Protein AF-A0A8S4SJ08-F1 (afdb_monomer_lite)

Secondary structure (DSSP, 8-state):
-----GGG---HHHHHHHHTPPPHHHHHHHHHHHHHHHHHH--S--HHHHHHS-----SPPPS-PPPP-

Radius of gyration: 22.61 Å; chains: 1; bounding box: 55×30×46 Å

pLDDT: mean 87.95, std 8.66, range [68.38, 98.0]

Structure (mmCIF, N/CA/C/O backbone):
data_AF-A0A8S4SJ08-F1
#
_entry.id   AF-A0A8S4SJ08-F1
#
loop_
_atom_site.group_PDB
_atom_site.id
_atom_site.type_symbol
_atom_site.label_atom_id
_atom_site.label_alt_id
_atom_site.label_comp_id
_atom_site.label_asym_id
_atom_site.label_entity_id
_atom_site.label_seq_id
_atom_site.pdbx_PDB_ins_code
_atom_site.Cartn_x
_atom_site.Cartn_y
_atom_site.Cartn_z
_atom_site.occupancy
_atom_site.B_iso_or_equiv
_atom_site.auth_seq_id
_atom_site.auth_comp_id
_atom_site.auth_asym_id
_atom_site.auth_atom_id
_atom_site.pdbx_PDB_model_num
ATOM 1 N N . MET A 1 1 ? -16.467 -11.782 18.135 1.00 73.44 1 MET A N 1
ATOM 2 C CA . MET A 1 1 ? -16.558 -10.300 18.058 1.00 73.44 1 MET A CA 1
ATOM 3 C C . MET A 1 1 ? -16.596 -9.734 19.474 1.00 73.44 1 MET A C 1
ATOM 5 O O . MET A 1 1 ? -17.007 -10.462 20.361 1.00 73.44 1 MET A O 1
ATOM 9 N 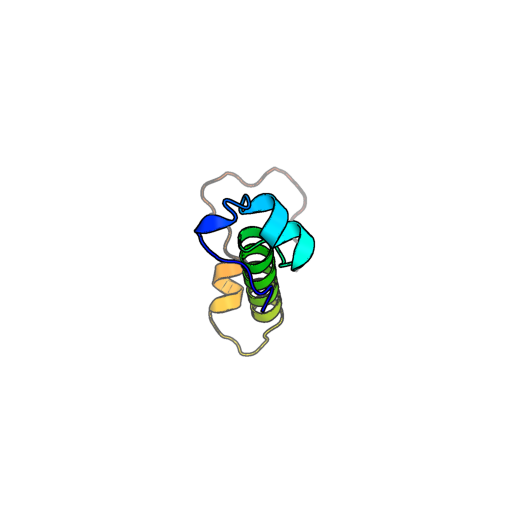N . LEU A 1 2 ? -16.179 -8.478 19.694 1.00 84.25 2 LEU A N 1
ATOM 10 C CA . LEU A 1 2 ? -16.012 -7.855 21.026 1.00 84.25 2 LEU A CA 1
ATOM 11 C C . LEU A 1 2 ? -17.302 -7.672 21.861 1.00 84.25 2 LEU A C 1
ATOM 13 O O . LEU A 1 2 ? -17.210 -7.163 22.970 1.00 84.25 2 LEU A O 1
ATOM 17 N N . GLY A 1 3 ? -18.481 -8.045 21.348 1.00 91.50 3 GLY A N 1
ATOM 18 C CA . GLY A 1 3 ? -19.753 -7.925 22.076 1.00 91.50 3 GLY A CA 1
ATOM 19 C C . GLY A 1 3 ? -20.177 -6.486 22.395 1.00 91.50 3 GLY A C 1
ATOM 20 O O . GLY A 1 3 ? -20.984 -6.286 23.290 1.00 91.50 3 GLY A O 1
ATOM 21 N N . VAL A 1 4 ? -19.620 -5.497 21.689 1.00 90.81 4 VAL A N 1
ATOM 22 C CA . VAL A 1 4 ? -19.850 -4.066 21.933 1.00 90.81 4 VAL A CA 1
ATOM 23 C C . VAL A 1 4 ? -21.027 -3.530 21.123 1.00 90.81 4 VAL A C 1
ATOM 25 O O . VAL A 1 4 ? -21.193 -3.871 19.949 1.00 90.81 4 VAL A O 1
ATOM 28 N N . SER A 1 5 ? -21.819 -2.667 21.749 1.00 93.31 5 SER A N 1
ATOM 29 C CA . SER A 1 5 ? -22.974 -1.988 21.165 1.00 93.31 5 SER A CA 1
ATOM 30 C C . SER A 1 5 ? -22.705 -0.492 20.961 1.00 93.31 5 SER A C 1
ATOM 32 O O . SER A 1 5 ? -21.793 0.082 21.556 1.00 93.31 5 SER A O 1
ATOM 34 N N . LEU A 1 6 ? -23.536 0.186 20.159 1.00 91.62 6 LEU A N 1
ATOM 35 C CA . LEU A 1 6 ? -23.454 1.648 19.999 1.00 91.62 6 LEU A CA 1
ATOM 36 C C . LEU A 1 6 ? -23.717 2.408 21.313 1.00 91.62 6 LEU A C 1
ATOM 38 O O . LEU A 1 6 ? -23.240 3.531 21.471 1.00 91.62 6 LEU A O 1
ATOM 42 N N . ARG A 1 7 ? -24.444 1.800 22.264 1.00 94.94 7 ARG A N 1
ATOM 43 C CA . ARG A 1 7 ? -24.740 2.398 23.577 1.00 94.94 7 ARG A CA 1
ATOM 44 C C . ARG A 1 7 ? -23.512 2.479 24.476 1.00 94.94 7 ARG A C 1
ATOM 46 O O . ARG A 1 7 ? -23.463 3.353 25.331 1.00 94.94 7 ARG A O 1
ATOM 53 N N . ASP A 1 8 ? -22.515 1.629 24.245 1.00 93.75 8 ASP A N 1
ATOM 54 C CA . ASP A 1 8 ? -21.287 1.607 25.043 1.00 93.75 8 ASP A CA 1
ATOM 55 C C . ASP A 1 8 ? -20.405 2.836 24.758 1.00 93.75 8 ASP A C 1
ATOM 57 O O . ASP A 1 8 ? -19.462 3.104 25.498 1.00 93.75 8 ASP A O 1
ATOM 61 N N . GLN A 1 9 ? -20.683 3.563 23.662 1.00 94.19 9 GLN A N 1
ATOM 62 C CA . GLN A 1 9 ? -19.974 4.776 23.231 1.00 94.19 9 GLN A CA 1
ATOM 63 C C . GLN A 1 9 ? -18.439 4.624 23.219 1.00 94.19 9 GLN A C 1
ATOM 65 O O . GLN A 1 9 ? -17.682 5.574 23.435 1.00 94.19 9 GLN A O 1
ATOM 70 N N . ILE A 1 10 ? -17.953 3.410 22.939 1.00 95.19 10 ILE A N 1
ATOM 71 C CA . ILE A 1 10 ? -16.523 3.107 22.925 1.00 95.19 10 ILE A CA 1
ATOM 72 C C . ILE A 1 10 ? -15.888 3.734 21.686 1.00 95.19 10 ILE A C 1
ATOM 74 O O . ILE A 1 10 ? -16.308 3.514 20.549 1.00 95.19 10 ILE A O 1
ATOM 78 N N . ARG A 1 11 ? -14.811 4.492 21.899 1.00 94.94 11 ARG A N 1
ATOM 79 C CA . ARG A 1 11 ? -14.047 5.110 20.813 1.00 94.94 11 ARG A CA 1
ATOM 80 C C . ARG A 1 11 ? -13.422 4.048 19.909 1.00 94.94 11 ARG A C 1
ATOM 82 O O . ARG A 1 11 ? -12.883 3.045 20.372 1.00 94.94 11 ARG A O 1
ATOM 89 N N . ASN A 1 12 ? -13.372 4.337 18.611 1.00 91.56 12 ASN A N 1
ATOM 90 C CA . ASN A 1 12 ? -12.791 3.432 17.616 1.00 91.56 12 ASN A CA 1
ATOM 91 C C . ASN A 1 12 ? -11.308 3.096 17.904 1.00 91.56 12 ASN A C 1
ATOM 93 O O . ASN A 1 12 ? -10.861 1.975 17.680 1.00 91.56 12 ASN A O 1
ATOM 97 N N . VAL A 1 13 ? -10.554 4.034 18.492 1.00 92.19 13 VAL A N 1
ATOM 98 C CA . VAL A 1 13 ? -9.161 3.805 18.925 1.00 92.19 13 VAL A CA 1
ATOM 99 C C . VAL A 1 13 ? -9.061 2.657 19.938 1.00 92.19 13 VAL A C 1
ATOM 101 O O . VAL A 1 13 ? -8.167 1.821 19.832 1.00 92.19 13 VAL A O 1
ATOM 104 N N . GLU A 1 14 ? -10.007 2.563 20.873 1.00 93.81 14 GLU A N 1
ATOM 105 C CA . GLU A 1 14 ? -10.034 1.508 21.890 1.00 93.81 14 GLU A CA 1
ATOM 106 C C . GLU A 1 14 ? -10.445 0.158 21.283 1.00 93.81 14 GLU A C 1
ATOM 108 O O . GLU A 1 14 ? -9.844 -0.874 21.581 1.00 93.81 14 GLU A O 1
ATOM 113 N N . ILE A 1 15 ? -11.395 0.158 20.344 1.00 92.62 15 ILE A N 1
ATOM 114 C CA . ILE A 1 15 ? -11.771 -1.043 19.582 1.00 92.62 15 ILE A CA 1
ATOM 115 C C . ILE A 1 15 ? -10.570 -1.573 18.785 1.00 92.62 15 ILE A C 1
ATOM 117 O O . ILE A 1 15 ? -10.260 -2.767 18.842 1.00 92.62 15 ILE A O 1
ATOM 121 N N . ARG A 1 16 ? -9.843 -0.695 18.084 1.00 91.75 16 ARG A N 1
ATOM 122 C CA . ARG A 1 16 ? -8.618 -1.050 17.347 1.00 91.75 16 ARG A CA 1
ATOM 123 C C . ARG A 1 16 ? -7.523 -1.580 18.274 1.00 91.75 16 ARG A C 1
ATOM 125 O O . ARG A 1 16 ? -6.889 -2.579 17.942 1.00 91.75 16 ARG A O 1
ATOM 132 N N . ARG A 1 17 ? -7.347 -0.983 19.459 1.00 91.31 17 ARG A N 1
ATOM 133 C CA . ARG A 1 17 ? -6.404 -1.462 20.484 1.00 91.31 17 ARG A CA 1
ATOM 134 C C . ARG A 1 17 ? -6.741 -2.879 20.955 1.00 91.31 17 ARG A C 1
ATOM 136 O O . ARG A 1 17 ? -5.853 -3.728 20.991 1.00 91.31 17 ARG A O 1
ATOM 143 N N . ARG A 1 18 ? -8.010 -3.152 21.284 1.00 93.44 18 ARG A N 1
ATOM 144 C CA . ARG A 1 18 ? -8.471 -4.474 21.754 1.00 93.44 18 ARG A CA 1
ATOM 145 C C . ARG A 1 18 ? -8.358 -5.547 20.679 1.00 93.44 18 ARG A C 1
ATOM 147 O O . ARG A 1 18 ? -7.935 -6.661 20.963 1.00 93.44 18 ARG A O 1
ATOM 154 N N . THR A 1 19 ? -8.722 -5.209 19.444 1.00 92.06 19 THR A N 1
ATOM 155 C CA . THR A 1 19 ? -8.691 -6.151 18.315 1.00 92.06 19 THR A CA 1
ATOM 156 C C . THR A 1 19 ? -7.299 -6.346 17.717 1.00 92.06 19 THR A C 1
ATOM 158 O O . THR A 1 19 ? -7.097 -7.311 16.985 1.00 92.06 19 THR A O 1
ATOM 161 N N . ARG A 1 20 ? -6.342 -5.451 18.013 1.00 90.75 20 ARG A N 1
ATOM 162 C CA . ARG A 1 20 ? -4.985 -5.435 17.431 1.00 90.75 20 ARG A CA 1
ATOM 163 C C . ARG A 1 20 ? -5.002 -5.475 15.899 1.00 90.75 20 ARG A C 1
ATOM 165 O O . ARG A 1 20 ? -4.106 -6.033 15.266 1.00 90.75 20 ARG A O 1
ATOM 172 N N . VAL A 1 21 ? -6.041 -4.892 15.303 1.00 90.62 21 VAL A N 1
ATOM 173 C CA . VAL A 1 21 ? -6.192 -4.835 13.850 1.00 90.62 21 VAL A CA 1
ATOM 174 C C . VAL A 1 21 ? -5.065 -3.990 13.273 1.00 90.62 21 VAL A C 1
ATOM 176 O O . VAL A 1 21 ? -4.803 -2.878 13.730 1.00 90.62 21 VAL A O 1
ATOM 179 N N . THR A 1 22 ? -4.392 -4.532 12.259 1.00 92.25 22 THR A N 1
ATOM 180 C CA . THR A 1 22 ? -3.359 -3.803 11.523 1.00 92.25 22 THR A CA 1
ATOM 181 C C . THR A 1 22 ? -3.970 -2.592 10.837 1.00 92.25 22 THR A C 1
ATOM 183 O O . THR A 1 22 ? -5.061 -2.676 10.267 1.00 92.25 22 THR A O 1
ATOM 186 N N . ASP A 1 23 ? -3.253 -1.472 10.852 1.00 91.56 23 ASP A N 1
ATOM 187 C CA . ASP A 1 23 ? -3.724 -0.293 10.150 1.00 91.56 23 ASP A CA 1
ATOM 188 C C . ASP A 1 23 ? -3.842 -0.550 8.638 1.00 91.56 23 ASP A C 1
ATOM 190 O O . ASP A 1 23 ? -2.970 -1.157 8.004 1.00 91.56 23 ASP A O 1
ATOM 194 N N . ILE A 1 24 ? -4.951 -0.095 8.053 1.00 93.00 24 ILE A N 1
ATOM 195 C CA . ILE A 1 24 ? -5.269 -0.381 6.656 1.00 93.00 24 ILE A CA 1
ATOM 196 C C . ILE A 1 24 ? -4.293 0.304 5.700 1.00 93.00 24 ILE A C 1
ATOM 198 O O . ILE A 1 24 ? -3.909 -0.307 4.704 1.00 93.00 24 ILE A O 1
ATOM 202 N N . ALA A 1 25 ? -3.818 1.513 6.016 1.00 95.38 25 ALA A N 1
ATOM 203 C CA . ALA A 1 25 ? -2.851 2.209 5.175 1.00 95.38 25 ALA A CA 1
ATOM 204 C C . ALA A 1 25 ? -1.513 1.458 5.163 1.00 95.38 25 ALA A C 1
ATOM 206 O O . ALA A 1 25 ? -0.923 1.254 4.100 1.00 95.38 25 ALA A O 1
ATOM 207 N N . GLN A 1 26 ? -1.084 0.942 6.321 1.00 96.25 26 GLN A N 1
ATOM 208 C CA . GLN A 1 26 ? 0.101 0.084 6.413 1.00 96.25 26 GLN A CA 1
ATOM 209 C C . GLN A 1 26 ? -0.066 -1.205 5.600 1.00 96.25 26 GLN A C 1
ATOM 211 O O . GLN A 1 26 ? 0.851 -1.617 4.883 1.00 96.25 26 GLN A O 1
ATOM 216 N N . ARG A 1 27 ? -1.243 -1.841 5.665 1.00 96.44 27 ARG A N 1
ATOM 217 C CA . ARG A 1 27 ? -1.528 -3.059 4.894 1.00 96.44 27 ARG A CA 1
ATOM 218 C C . ARG A 1 27 ? -1.513 -2.796 3.390 1.00 96.44 27 ARG A C 1
ATOM 220 O O . ARG A 1 27 ? -0.893 -3.569 2.660 1.00 96.44 27 ARG A O 1
ATOM 227 N N . VAL A 1 28 ? -2.145 -1.714 2.938 1.00 98.00 28 VAL A N 1
ATOM 228 C CA . VAL A 1 28 ? -2.161 -1.297 1.527 1.00 98.00 28 VAL A CA 1
ATOM 229 C C . VAL A 1 28 ? -0.743 -1.013 1.038 1.00 98.00 28 VAL A C 1
ATOM 231 O O . VAL A 1 28 ? -0.337 -1.544 0.004 1.00 98.00 28 VAL A O 1
ATOM 234 N N . ALA A 1 29 ? 0.047 -0.254 1.802 1.00 97.75 29 ALA A N 1
ATOM 235 C CA . ALA A 1 29 ? 1.437 0.036 1.461 1.00 97.75 29 ALA A CA 1
ATOM 236 C C . ALA A 1 29 ? 2.275 -1.248 1.352 1.00 97.75 29 ALA A C 1
ATOM 238 O O . ALA A 1 29 ? 2.994 -1.437 0.370 1.00 97.75 29 ALA A O 1
ATOM 239 N N . LYS A 1 30 ? 2.137 -2.172 2.313 1.00 97.75 30 LYS A N 1
ATOM 240 C CA . LYS A 1 30 ? 2.832 -3.465 2.287 1.00 97.75 30 LYS A CA 1
ATOM 241 C C . LYS A 1 30 ? 2.477 -4.274 1.040 1.00 97.75 30 LYS A C 1
ATOM 243 O O . LYS A 1 30 ? 3.377 -4.765 0.364 1.00 97.75 30 LYS A O 1
ATOM 248 N N . LEU A 1 31 ? 1.189 -4.396 0.721 1.00 97.81 31 LEU A N 1
ATOM 249 C CA . LEU A 1 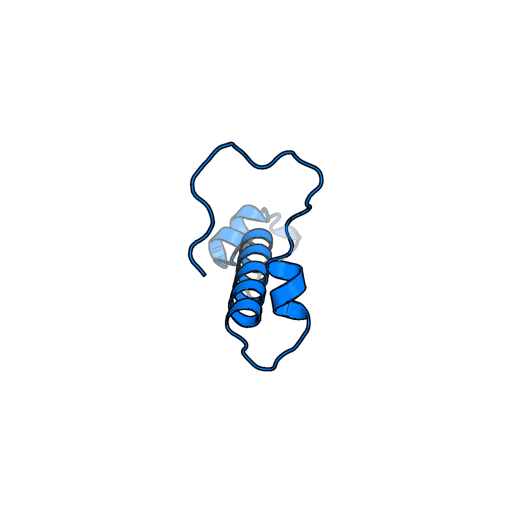31 ? 0.724 -5.144 -0.451 1.00 97.81 31 LEU A CA 1
ATOM 250 C C . LEU A 1 31 ? 1.219 -4.521 -1.760 1.00 97.81 31 LEU A C 1
ATOM 252 O O . LEU A 1 31 ? 1.678 -5.246 -2.641 1.00 97.81 31 LEU A O 1
ATOM 256 N N . LYS A 1 32 ? 1.202 -3.187 -1.864 1.00 96.50 32 LYS A N 1
ATOM 257 C CA . LYS A 1 32 ? 1.732 -2.457 -3.022 1.00 96.50 32 LYS A CA 1
ATOM 258 C C . LYS A 1 32 ? 3.204 -2.797 -3.273 1.00 96.50 32 LYS A C 1
ATOM 260 O O . LYS A 1 32 ? 3.571 -3.131 -4.399 1.00 96.50 32 LYS A O 1
ATOM 265 N N . TRP A 1 33 ? 4.037 -2.769 -2.232 1.00 96.31 33 TRP A N 1
ATOM 266 C CA . TRP A 1 33 ? 5.463 -3.091 -2.354 1.00 96.31 33 TRP A CA 1
ATOM 267 C C . TRP A 1 33 ? 5.732 -4.579 -2.584 1.00 96.31 33 TRP A C 1
ATOM 269 O O . TRP A 1 33 ? 6.624 -4.926 -3.356 1.00 96.31 33 TRP A O 1
ATOM 279 N N . GLN A 1 34 ? 4.945 -5.470 -1.974 1.00 97.19 34 GLN A N 1
ATOM 280 C CA . GLN A 1 34 ? 5.025 -6.909 -2.243 1.00 97.19 34 GLN A CA 1
ATOM 281 C C . GLN A 1 34 ? 4.715 -7.223 -3.707 1.00 97.19 34 GLN A C 1
ATOM 283 O O . GLN A 1 34 ? 5.443 -7.996 -4.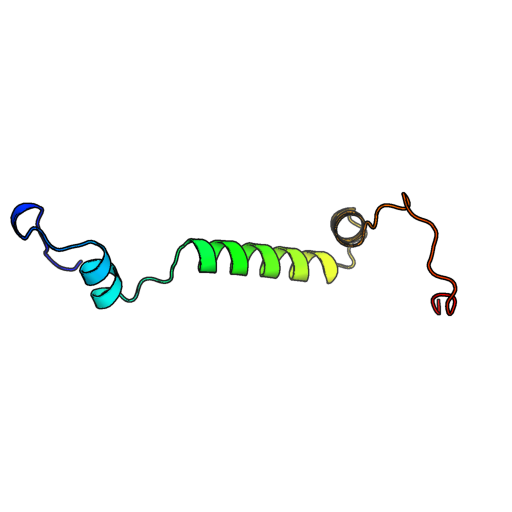331 1.00 97.19 34 GLN A O 1
ATOM 288 N N . TRP A 1 35 ? 3.678 -6.591 -4.261 1.00 95.38 35 TRP A N 1
ATOM 289 C CA . TRP A 1 35 ? 3.347 -6.707 -5.674 1.00 95.38 35 TRP A CA 1
ATOM 290 C C . TRP A 1 35 ? 4.484 -6.171 -6.542 1.00 95.38 35 TRP A C 1
ATOM 292 O O . TRP A 1 35 ? 5.003 -6.923 -7.360 1.00 95.38 35 TRP A O 1
ATOM 302 N N . ALA A 1 36 ? 4.949 -4.940 -6.307 1.00 94.56 36 ALA A N 1
ATOM 303 C CA . ALA A 1 36 ? 6.042 -4.348 -7.080 1.00 94.56 36 ALA A CA 1
ATOM 304 C C . ALA A 1 36 ? 7.301 -5.235 -7.076 1.00 94.56 36 ALA A C 1
ATOM 306 O O . ALA A 1 36 ? 7.854 -5.540 -8.131 1.00 94.56 36 ALA A O 1
ATOM 307 N N . GLY A 1 37 ? 7.703 -5.745 -5.907 1.00 94.12 37 GLY A N 1
ATOM 308 C CA . GLY A 1 37 ? 8.836 -6.662 -5.793 1.00 94.12 37 GLY A CA 1
ATOM 309 C C . GLY A 1 37 ? 8.610 -8.001 -6.503 1.00 94.12 37 GLY A C 1
ATOM 310 O O . GLY A 1 37 ? 9.543 -8.544 -7.090 1.00 94.12 37 GLY A O 1
ATOM 311 N N . HIS A 1 38 ? 7.388 -8.543 -6.476 1.00 93.75 38 HIS A N 1
ATOM 312 C CA . HIS A 1 38 ? 7.049 -9.733 -7.257 1.00 93.75 38 HIS A CA 1
ATOM 313 C C . HIS A 1 38 ? 7.187 -9.464 -8.758 1.00 93.75 38 HIS A C 1
ATOM 315 O O . HIS A 1 38 ? 7.815 -10.267 -9.440 1.00 93.75 38 HIS A O 1
ATOM 321 N N . ILE A 1 39 ? 6.664 -8.335 -9.255 1.00 93.19 39 ILE A N 1
ATOM 322 C CA . ILE A 1 39 ? 6.769 -7.954 -10.668 1.00 93.19 39 ILE A CA 1
ATOM 323 C C . ILE A 1 39 ? 8.232 -7.871 -11.104 1.00 93.19 39 ILE A C 1
ATOM 325 O O . ILE A 1 39 ? 8.575 -8.527 -12.078 1.00 93.19 39 ILE A O 1
ATOM 329 N N . VAL A 1 40 ? 9.087 -7.139 -10.380 1.00 91.06 40 VAL A N 1
ATOM 330 C CA . VAL A 1 40 ? 10.509 -6.955 -10.747 1.00 91.06 40 VAL A CA 1
ATOM 331 C C . VAL A 1 40 ? 11.270 -8.285 -10.819 1.00 91.06 40 VAL A C 1
ATOM 333 O O . VAL A 1 40 ? 12.157 -8.447 -11.648 1.00 91.06 40 VAL A O 1
ATOM 336 N N . ARG A 1 41 ? 10.913 -9.283 -9.997 1.00 91.06 41 ARG A N 1
ATOM 337 C CA . ARG A 1 41 ? 11.551 -10.613 -10.036 1.00 91.06 41 ARG A CA 1
ATOM 338 C C . ARG A 1 41 ? 11.063 -11.515 -11.176 1.00 91.06 41 ARG A C 1
ATOM 340 O O . ARG A 1 41 ? 11.666 -12.567 -11.397 1.00 91.06 41 ARG A O 1
ATOM 347 N N . ARG A 1 42 ? 9.976 -11.168 -11.875 1.00 89.56 42 ARG A N 1
ATOM 348 C CA . ARG A 1 42 ? 9.463 -11.989 -12.983 1.00 89.56 42 ARG A CA 1
ATOM 349 C C . ARG A 1 42 ? 10.376 -11.886 -14.205 1.00 89.56 42 ARG A C 1
ATOM 351 O O . ARG A 1 42 ? 10.770 -10.799 -14.603 1.00 89.56 42 ARG A O 1
ATOM 358 N N . LYS A 1 43 ? 10.672 -13.037 -14.820 1.00 87.50 43 LYS A N 1
ATOM 359 C CA . LYS A 1 43 ? 11.516 -13.173 -16.026 1.00 87.50 43 LYS A CA 1
ATOM 360 C C . LYS A 1 43 ? 10.728 -13.591 -17.276 1.00 87.50 43 LYS A C 1
ATOM 362 O O . LYS A 1 43 ? 11.307 -14.037 -18.255 1.00 87.50 43 LYS A O 1
ATOM 367 N N . ASP A 1 44 ? 9.408 -13.446 -17.255 1.00 90.25 44 ASP A N 1
ATOM 368 C CA . ASP A 1 44 ? 8.483 -13.909 -18.300 1.00 90.25 44 ASP A CA 1
ATOM 369 C C . ASP A 1 44 ? 8.304 -12.916 -19.467 1.00 90.25 44 ASP A C 1
ATOM 371 O O . ASP A 1 44 ? 7.347 -13.014 -20.232 1.00 90.25 44 ASP A O 1
ATOM 375 N N . GLY A 1 45 ? 9.199 -11.931 -19.599 1.00 85.81 45 GLY A N 1
ATOM 376 C CA . GLY A 1 45 ? 9.215 -10.979 -20.716 1.00 85.81 45 GLY A CA 1
ATOM 377 C C . GLY A 1 45 ? 8.054 -9.976 -20.750 1.00 85.81 45 GLY A C 1
ATOM 378 O O . GLY A 1 45 ? 7.939 -9.208 -21.707 1.00 85.81 45 GLY A O 1
ATOM 379 N N . ARG A 1 46 ? 7.194 -9.942 -19.723 1.00 90.38 46 ARG A N 1
ATOM 380 C CA . ARG A 1 46 ? 6.060 -9.008 -19.654 1.00 90.38 46 ARG A CA 1
ATOM 381 C C . ARG A 1 46 ? 6.526 -7.558 -19.509 1.00 90.38 46 ARG A C 1
ATOM 383 O O . ARG A 1 46 ? 7.642 -7.266 -19.094 1.00 90.38 46 ARG A O 1
ATOM 390 N N . TRP A 1 47 ? 5.634 -6.617 -19.813 1.00 89.88 47 TRP A N 1
ATOM 391 C CA . TRP A 1 47 ? 5.924 -5.182 -19.724 1.00 89.88 47 TRP A CA 1
ATOM 392 C C . TRP A 1 47 ? 6.008 -4.651 -18.282 1.00 89.88 47 TRP A C 1
ATOM 394 O O . TRP A 1 47 ? 6.564 -3.579 -18.065 1.00 89.88 47 TRP A O 1
ATOM 404 N N . GLY A 1 48 ? 5.482 -5.387 -17.295 1.00 89.69 48 GLY A N 1
ATOM 405 C CA . GLY A 1 48 ? 5.407 -4.953 -15.893 1.00 89.69 48 GLY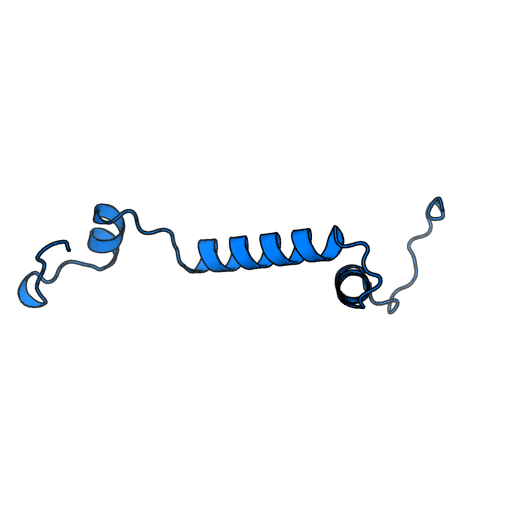 A CA 1
ATOM 406 C C . GLY A 1 48 ? 6.745 -4.485 -15.298 1.00 89.69 48 GLY A C 1
ATOM 407 O O . GLY A 1 48 ? 6.798 -3.359 -14.804 1.00 89.69 48 GLY A O 1
ATOM 408 N N . PRO A 1 49 ? 7.829 -5.284 -15.378 1.00 90.44 49 PRO A N 1
ATOM 409 C CA . PRO A 1 49 ? 9.167 -4.847 -14.974 1.00 90.44 49 PRO A CA 1
ATOM 410 C C . PRO A 1 49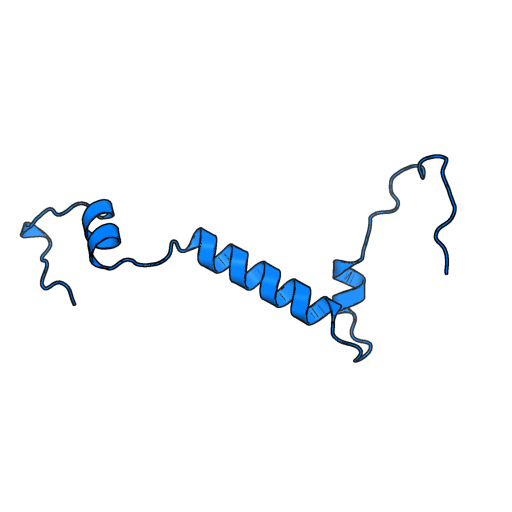 ? 9.615 -3.567 -15.688 1.00 90.44 49 PRO A C 1
ATOM 412 O O . PRO A 1 49 ? 10.059 -2.631 -15.034 1.00 90.44 49 PRO A O 1
ATOM 415 N N . LYS A 1 50 ? 9.394 -3.472 -17.009 1.00 88.06 50 LYS A N 1
ATOM 416 C CA . LYS A 1 50 ? 9.790 -2.305 -17.818 1.00 88.06 50 LYS A CA 1
ATOM 417 C C . LYS A 1 50 ? 9.125 -1.010 -17.355 1.00 88.06 50 LYS A C 1
ATOM 419 O O . LYS A 1 50 ? 9.747 0.038 -17.435 1.00 88.06 50 LYS A O 1
ATOM 424 N N . VAL A 1 51 ? 7.874 -1.074 -16.894 1.00 88.44 51 VAL A N 1
ATOM 425 C CA . VAL A 1 51 ? 7.159 0.097 -16.360 1.00 88.44 51 VAL A CA 1
ATOM 426 C C . VAL A 1 51 ? 7.619 0.451 -14.949 1.00 88.44 51 VAL A C 1
ATOM 428 O O . VAL A 1 51 ? 7.712 1.631 -14.633 1.00 88.44 51 VAL A O 1
ATOM 431 N N . LEU A 1 52 ? 7.943 -0.535 -14.107 1.00 87.88 52 LEU A N 1
ATOM 432 C CA . LEU A 1 52 ? 8.470 -0.267 -12.763 1.00 87.88 52 LEU A CA 1
ATOM 433 C C . LEU A 1 52 ? 9.891 0.305 -12.780 1.00 87.88 52 LEU A C 1
ATOM 435 O O . LEU A 1 52 ? 10.218 1.137 -11.941 1.00 87.88 52 LEU A O 1
ATOM 439 N N . GLU A 1 53 ? 10.721 -0.127 -13.725 1.00 85.75 53 GLU A N 1
ATOM 440 C CA . GLU A 1 53 ? 12.081 0.386 -13.937 1.00 85.75 53 GLU A CA 1
ATOM 441 C C . GLU A 1 53 ? 12.106 1.661 -14.789 1.00 85.75 53 GLU A C 1
ATOM 443 O O . GLU A 1 53 ? 13.167 2.252 -15.004 1.00 85.75 53 GLU A O 1
ATOM 448 N N . TRP A 1 54 ? 10.952 2.092 -15.309 1.00 86.44 54 TRP A N 1
ATOM 449 C CA . TRP A 1 54 ? 10.888 3.244 -16.191 1.00 86.44 54 TRP A CA 1
ATOM 450 C C . TRP A 1 54 ? 11.269 4.518 -15.441 1.00 86.44 54 TRP A C 1
ATOM 452 O O . TRP A 1 54 ? 10.583 4.960 -14.519 1.00 86.44 54 TRP A O 1
ATOM 462 N N . GLN A 1 55 ? 12.357 5.138 -15.887 1.00 81.12 55 GLN A N 1
ATOM 463 C CA . GLN A 1 55 ? 12.808 6.428 -15.396 1.00 81.12 55 GLN A CA 1
ATOM 464 C C . GLN A 1 55 ? 12.621 7.481 -16.498 1.00 81.12 55 GLN A C 1
ATOM 466 O O . GLN A 1 55 ? 13.127 7.295 -17.613 1.00 81.12 55 GLN A O 1
ATOM 471 N N . PRO A 1 56 ? 11.919 8.596 -16.223 1.00 76.62 56 PRO A N 1
ATOM 472 C CA . PRO A 1 56 ? 11.754 9.663 -17.197 1.00 76.62 56 PRO A CA 1
ATOM 473 C C . PRO A 1 56 ? 13.120 10.248 -17.569 1.00 76.62 56 PRO A C 1
ATOM 475 O O . PRO A 1 56 ? 13.919 10.621 -16.711 1.00 76.62 56 PRO A O 1
ATOM 478 N N . ARG A 1 57 ? 13.387 10.343 -18.875 1.00 73.31 57 ARG A N 1
ATOM 479 C CA . ARG A 1 57 ? 14.635 10.905 -19.422 1.00 73.31 57 ARG A CA 1
ATOM 480 C C . ARG A 1 57 ? 14.632 12.431 -19.497 1.00 73.31 57 ARG A C 1
ATOM 482 O O . ARG A 1 57 ? 15.512 13.013 -20.119 1.00 73.31 57 ARG A O 1
ATOM 489 N N . THR A 1 58 ? 13.660 13.088 -18.876 1.00 72.81 58 THR A N 1
ATOM 490 C CA . THR A 1 58 ? 13.411 14.533 -18.989 1.00 72.81 58 THR A CA 1
ATOM 491 C C . THR A 1 58 ? 14.447 15.405 -18.259 1.00 72.81 58 THR A C 1
ATOM 493 O O . THR A 1 58 ? 14.200 16.578 -18.008 1.00 72.81 58 THR A O 1
ATOM 496 N N . GLY A 1 59 ? 15.619 14.863 -17.921 1.00 70.81 59 GLY A N 1
ATOM 497 C CA . GLY A 1 59 ? 16.707 15.570 -17.251 1.00 70.81 59 GLY A CA 1
ATOM 498 C C . GLY A 1 59 ? 18.060 15.275 -17.894 1.00 70.81 59 GLY A C 1
ATOM 499 O O . GLY A 1 59 ? 18.266 14.226 -18.507 1.00 70.81 59 GLY A O 1
ATOM 500 N N . LYS A 1 60 ? 19.011 16.201 -17.737 1.00 70.00 60 LYS A N 1
ATOM 501 C CA . LYS A 1 60 ? 20.413 15.942 -18.086 1.00 70.00 60 LYS A CA 1
ATOM 502 C C . LYS A 1 60 ? 20.964 14.892 -17.120 1.00 70.00 60 LYS A C 1
ATOM 504 O O . LYS A 1 60 ? 20.795 15.014 -15.908 1.00 70.00 60 LYS A O 1
ATOM 509 N N . ARG A 1 61 ? 21.621 13.858 -17.651 1.00 70.81 61 ARG A N 1
ATOM 510 C CA . ARG A 1 61 ? 22.338 12.871 -16.834 1.00 70.81 61 ARG A CA 1
ATOM 511 C C . ARG A 1 61 ? 23.400 13.608 -16.011 1.00 70.81 61 ARG A C 1
ATOM 513 O O . ARG A 1 61 ? 24.139 14.413 -16.574 1.00 70.81 61 ARG A O 1
ATOM 520 N N . SER A 1 62 ? 23.492 13.336 -14.709 1.00 69.81 62 SER A N 1
ATOM 521 C CA . SER A 1 62 ? 24.608 13.838 -13.905 1.00 69.81 62 SER A CA 1
ATOM 522 C C . SER A 1 62 ? 25.924 13.352 -14.516 1.00 69.81 62 SER A C 1
ATOM 524 O O . SER A 1 62 ? 26.037 12.186 -14.905 1.00 69.81 62 SER A O 1
ATOM 526 N N . VAL A 1 63 ? 26.913 14.240 -14.625 1.00 74.88 63 VAL A N 1
ATOM 527 C CA . VAL A 1 63 ? 28.247 13.877 -15.115 1.00 74.88 63 VAL A CA 1
ATOM 528 C C . VAL A 1 63 ? 28.840 12.887 -14.113 1.00 74.88 63 VAL A C 1
ATOM 530 O O . VAL A 1 63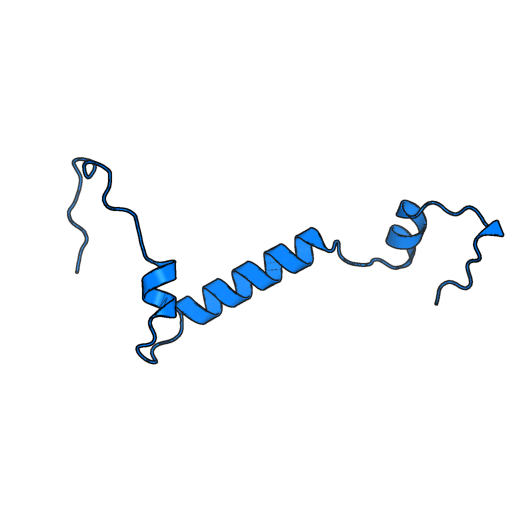 ? 29.090 13.228 -12.962 1.00 74.88 63 VAL A O 1
ATOM 533 N N . GLY A 1 64 ? 28.958 11.625 -14.511 1.00 76.12 64 GLY A N 1
ATOM 534 C CA . GLY A 1 64 ? 29.313 10.525 -13.622 1.00 76.12 64 GLY A CA 1
ATOM 535 C C . GLY A 1 64 ? 29.477 9.223 -14.395 1.00 76.12 64 GLY A C 1
ATOM 536 O O . GLY A 1 64 ? 29.218 9.165 -15.600 1.00 76.12 64 GLY A O 1
ATOM 537 N N . ARG A 1 65 ? 29.934 8.173 -13.707 1.00 77.88 65 ARG A N 1
ATOM 538 C CA . ARG A 1 65 ? 30.329 6.910 -14.343 1.00 77.88 65 ARG A CA 1
ATOM 539 C C . ARG A 1 65 ? 29.190 6.332 -15.213 1.00 77.88 65 ARG A C 1
ATOM 541 O O . ARG A 1 65 ? 28.029 6.318 -14.781 1.00 77.88 65 ARG A O 1
ATOM 548 N N . PRO A 1 66 ? 29.487 5.860 -16.438 1.00 76.25 66 PRO A N 1
ATOM 549 C CA . PRO A 1 66 ? 28.532 5.107 -17.245 1.00 76.25 66 PRO A CA 1
ATOM 550 C C . PRO A 1 66 ? 28.002 3.886 -16.475 1.00 76.25 66 PRO A C 1
ATOM 552 O O . PRO A 1 66 ? 28.720 3.360 -15.622 1.00 76.25 66 PRO A O 1
ATOM 555 N N . PRO A 1 67 ? 26.768 3.421 -16.743 1.00 71.88 67 PRO A N 1
ATOM 556 C CA . PRO A 1 67 ? 26.256 2.211 -16.115 1.00 71.88 67 PRO A CA 1
ATOM 557 C C . PRO A 1 67 ? 27.061 1.025 -16.659 1.00 71.88 67 PRO A C 1
ATOM 559 O O . PRO A 1 67 ? 27.237 0.919 -17.875 1.00 71.88 67 PRO A O 1
ATOM 562 N N . THR A 1 68 ? 27.555 0.149 -15.787 1.00 68.38 68 THR A N 1
ATOM 563 C CA . THR A 1 68 ? 28.150 -1.115 -16.236 1.00 68.38 68 THR A CA 1
ATOM 564 C C . THR A 1 68 ? 27.031 -2.007 -16.767 1.00 68.38 68 THR A C 1
ATOM 566 O O . THR A 1 68 ? 25.987 -2.125 -16.124 1.00 68.38 68 THR A O 1
ATOM 569 N N . ARG A 1 69 ? 27.236 -2.537 -17.975 1.00 70.12 69 ARG A N 1
ATOM 570 C CA . ARG A 1 69 ? 26.288 -3.385 -18.701 1.00 70.12 69 ARG A CA 1
ATOM 571 C C . ARG A 1 69 ? 26.137 -4.754 -18.048 1.00 70.12 69 ARG A C 1
ATOM 573 O O . ARG A 1 69 ? 27.159 -5.253 -17.530 1.00 70.12 69 ARG A O 1
#

Organism: NCBI:txid348720

Sequence (69 aa):
MLGVSLRDQIRNVEIRRRTRVTDIAQRVAKLKWQWAGHIVRRKDGRWGPKVLEWQPRTGKRSVGRPPTR

Foldseek 3Di:
DPPDDVVVVDDPVVVCVVVVDDDPVVVVVVVVVVVLVVQCPDPPPDCSVVVSPDDDPPDDDDPDDDDDD